Protein AF-A0A7W8XEF9-F1 (afdb_monomer_lite)

Structure (mmCIF, N/CA/C/O backbone):
data_AF-A0A7W8XEF9-F1
#
_entry.id   AF-A0A7W8XEF9-F1
#
loop_
_atom_site.group_PDB
_atom_site.id
_atom_site.type_symbol
_atom_site.label_atom_id
_atom_site.label_alt_id
_atom_site.label_comp_id
_atom_site.label_asym_id
_atom_site.label_entity_id
_atom_site.label_seq_id
_atom_site.pdbx_PDB_ins_code
_atom_site.Cartn_x
_atom_site.Cartn_y
_atom_site.Cartn_z
_atom_site.occupancy
_atom_site.B_iso_or_equiv
_atom_site.auth_seq_id
_atom_site.auth_comp_id
_atom_site.auth_asym_id
_atom_site.auth_atom_id
_atom_site.pdbx_PDB_model_num
ATOM 1 N N . MET A 1 1 ? -6.644 -8.218 12.795 1.00 73.19 1 MET A N 1
ATOM 2 C CA . MET A 1 1 ? -5.282 -7.938 13.320 1.00 73.19 1 MET A CA 1
ATOM 3 C C . MET A 1 1 ? -5.397 -7.447 14.759 1.00 73.19 1 MET A C 1
ATOM 5 O O . MET A 1 1 ? -6.489 -7.060 15.150 1.00 73.19 1 MET A O 1
ATOM 9 N N . LYS A 1 2 ? -4.319 -7.464 15.556 1.00 82.94 2 LYS A N 1
ATOM 10 C CA . LYS A 1 2 ? -4.338 -6.844 16.897 1.00 82.94 2 LYS A CA 1
ATOM 11 C C . LYS A 1 2 ? -4.529 -5.327 16.775 1.00 82.94 2 LYS A C 1
ATOM 13 O O . LYS A 1 2 ? -4.060 -4.739 15.799 1.00 82.94 2 LYS A O 1
ATOM 18 N N . THR A 1 3 ? -5.197 -4.700 17.738 1.00 85.69 3 THR A N 1
ATOM 19 C CA . THR A 1 3 ? -5.260 -3.235 17.854 1.00 85.69 3 THR A CA 1
ATOM 20 C C . THR A 1 3 ? -3.845 -2.657 17.877 1.00 85.69 3 THR A C 1
ATOM 22 O O . THR A 1 3 ? -2.956 -3.233 18.508 1.00 85.69 3 THR A O 1
ATOM 25 N N . ASN A 1 4 ? -3.621 -1.546 17.173 1.00 86.94 4 ASN A N 1
ATOM 26 C CA . ASN A 1 4 ? -2.312 -0.914 16.961 1.00 86.94 4 ASN A CA 1
ATOM 27 C C . ASN A 1 4 ? -1.283 -1.758 16.189 1.00 86.94 4 ASN A C 1
ATOM 29 O O . ASN A 1 4 ? -0.099 -1.432 16.198 1.00 86.94 4 ASN A O 1
ATOM 33 N N . ALA A 1 5 ? -1.699 -2.832 15.514 1.00 91.31 5 ALA A N 1
ATOM 34 C CA . ALA A 1 5 ? -0.819 -3.510 14.571 1.00 91.31 5 ALA A CA 1
ATOM 35 C C . ALA A 1 5 ? -0.572 -2.630 13.339 1.00 91.31 5 ALA A C 1
ATOM 37 O O . ALA A 1 5 ? -1.479 -1.935 12.878 1.00 91.31 5 ALA A O 1
ATOM 38 N N . TYR A 1 6 ? 0.635 -2.720 12.790 1.00 93.94 6 TYR A N 1
ATOM 39 C CA . TYR A 1 6 ? 1.008 -2.055 11.548 1.00 93.94 6 TYR A CA 1
ATOM 40 C C . TYR A 1 6 ? 1.042 -3.067 10.402 1.00 93.94 6 TYR A C 1
ATOM 42 O O . TYR A 1 6 ? 1.480 -4.205 10.582 1.00 93.94 6 TYR A O 1
ATOM 50 N N . LEU A 1 7 ? 0.570 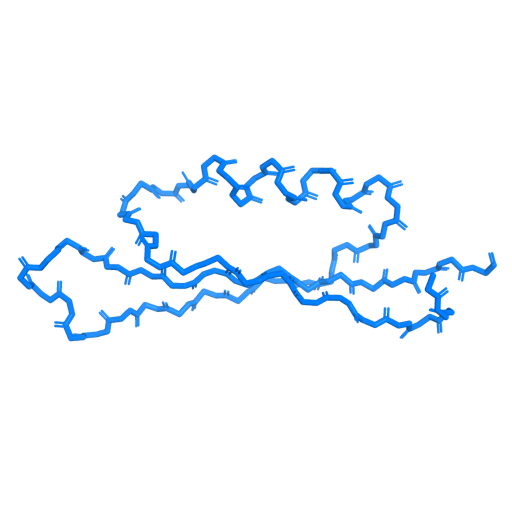-2.647 9.234 1.00 93.50 7 LEU A N 1
ATOM 51 C CA . LEU A 1 7 ? 0.699 -3.352 7.966 1.00 93.50 7 LEU A CA 1
ATOM 52 C C . LEU A 1 7 ? 1.530 -2.475 7.032 1.00 93.50 7 LEU A C 1
ATOM 54 O O . LEU A 1 7 ? 1.215 -1.303 6.845 1.00 93.50 7 LEU A O 1
ATOM 58 N N . VAL A 1 8 ? 2.576 -3.051 6.448 1.00 93.88 8 VAL A N 1
ATOM 59 C CA . VAL A 1 8 ? 3.367 -2.401 5.401 1.00 93.88 8 VAL A CA 1
ATOM 60 C C . VAL A 1 8 ? 3.092 -3.131 4.098 1.00 93.88 8 VAL A C 1
ATOM 62 O O . VAL A 1 8 ? 3.272 -4.346 4.022 1.00 93.88 8 VAL A O 1
ATOM 65 N N . VAL A 1 9 ? 2.643 -2.393 3.090 1.00 93.38 9 VAL A N 1
ATOM 66 C CA . VAL 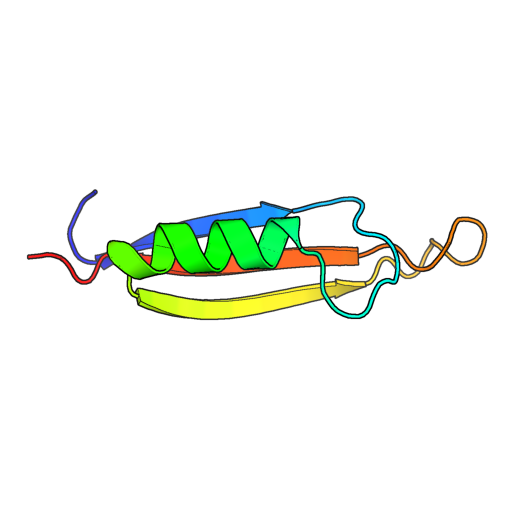A 1 9 ? 2.439 -2.908 1.735 1.00 93.38 9 VAL A CA 1
ATOM 67 C C . VAL A 1 9 ? 3.527 -2.345 0.851 1.00 93.38 9 VAL A C 1
ATOM 69 O O . VAL A 1 9 ? 3.582 -1.136 0.655 1.00 93.38 9 VAL A O 1
ATOM 72 N N . GLN A 1 10 ? 4.383 -3.225 0.344 1.00 92.88 10 GLN A N 1
ATOM 73 C CA . GLN A 1 10 ? 5.497 -2.887 -0.532 1.00 92.88 10 GLN A CA 1
ATOM 74 C C . GLN A 1 10 ? 5.149 -3.274 -1.970 1.00 92.88 10 GLN A C 1
ATOM 76 O O . GLN A 1 10 ? 4.779 -4.419 -2.234 1.00 92.88 10 GLN A O 1
ATOM 81 N N . ALA A 1 11 ? 5.280 -2.321 -2.888 1.00 90.56 11 ALA A N 1
ATOM 82 C CA . ALA A 1 11 ? 5.179 -2.535 -4.323 1.00 90.56 11 ALA A CA 1
ATOM 83 C C . ALA A 1 11 ? 6.514 -2.167 -4.980 1.00 90.56 11 ALA A C 1
ATOM 85 O O . ALA A 1 11 ? 6.941 -1.013 -4.924 1.00 90.56 11 ALA A O 1
ATOM 86 N N . ASP A 1 12 ? 7.163 -3.159 -5.587 1.00 88.62 12 ASP A N 1
ATOM 87 C CA . ASP A 1 12 ? 8.487 -3.038 -6.204 1.00 88.62 12 ASP A CA 1
ATOM 88 C C . ASP A 1 12 ? 8.414 -2.969 -7.730 1.00 88.62 12 ASP A C 1
ATOM 90 O O . ASP A 1 12 ? 7.409 -3.340 -8.340 1.00 88.62 12 ASP A O 1
ATOM 94 N N . ASN A 1 13 ? 9.532 -2.573 -8.350 1.00 82.81 13 ASN A N 1
ATOM 95 C CA . ASN A 1 13 ? 9.699 -2.495 -9.806 1.00 82.81 13 ASN A CA 1
ATOM 96 C C . ASN A 1 13 ? 8.656 -1.604 -10.494 1.00 82.81 13 ASN A C 1
ATOM 98 O O . ASN A 1 13 ? 8.310 -1.832 -11.655 1.00 82.81 13 ASN A O 1
ATOM 102 N N . LEU A 1 14 ? 8.168 -0.584 -9.790 1.00 85.94 14 LEU A N 1
ATOM 103 C CA . LEU A 1 14 ? 7.283 0.407 -10.376 1.00 85.94 14 LEU A CA 1
ATOM 104 C C . LEU A 1 14 ? 8.080 1.249 -11.367 1.00 85.94 14 LEU A C 1
ATOM 106 O O . LEU A 1 14 ? 9.232 1.598 -11.115 1.00 85.94 14 LEU A O 1
ATOM 110 N N . THR A 1 15 ? 7.472 1.540 -12.509 1.00 81.19 15 THR A N 1
ATOM 111 C CA . THR A 1 15 ? 8.044 2.381 -13.559 1.00 81.19 15 THR A CA 1
ATOM 112 C C . THR A 1 15 ? 7.385 3.753 -13.525 1.00 81.19 15 THR A C 1
ATOM 114 O O . THR A 1 15 ? 6.300 3.913 -12.978 1.00 81.19 15 THR A O 1
ATOM 117 N N . ASN A 1 16 ? 8.076 4.741 -14.089 1.00 65.94 16 ASN A N 1
ATOM 118 C CA . ASN A 1 16 ? 7.910 6.182 -13.879 1.00 65.94 16 ASN A CA 1
ATOM 119 C C . ASN A 1 16 ? 6.581 6.836 -14.348 1.00 65.94 16 ASN A C 1
ATOM 121 O O . ASN A 1 16 ? 6.579 7.985 -14.797 1.00 65.94 16 ASN A O 1
ATOM 125 N N . GLU A 1 17 ? 5.449 6.145 -14.261 1.00 65.62 17 GLU A N 1
ATOM 126 C CA . GLU A 1 17 ? 4.134 6.779 -14.242 1.00 65.62 17 GLU A CA 1
ATOM 127 C C . GLU A 1 17 ? 3.969 7.449 -12.869 1.00 65.62 17 GLU A C 1
ATOM 129 O O . GLU A 1 17 ? 4.155 6.810 -11.838 1.00 65.62 17 GLU A O 1
ATOM 134 N N . GLN A 1 18 ? 3.672 8.754 -12.841 1.00 62.47 18 GLN A N 1
ATOM 135 C CA . GLN A 1 18 ? 3.618 9.581 -11.615 1.00 62.47 18 GLN A CA 1
ATOM 136 C C . GLN A 1 18 ? 2.744 8.996 -10.490 1.00 62.47 18 GLN A C 1
ATOM 138 O O . GLN A 1 18 ? 2.868 9.402 -9.338 1.00 62.47 18 GLN A O 1
ATOM 143 N N . VAL A 1 19 ? 1.853 8.065 -10.830 1.00 66.44 19 VAL A N 1
ATOM 144 C CA . VAL A 1 19 ? 0.998 7.317 -9.918 1.00 66.44 19 VAL A CA 1
ATOM 145 C C . VAL A 1 19 ? 0.932 5.885 -10.433 1.00 66.44 19 VAL A C 1
ATOM 147 O O . VAL A 1 19 ? 0.535 5.674 -11.575 1.00 66.44 19 VAL A O 1
ATOM 150 N N . SER A 1 20 ? 1.273 4.905 -9.595 1.00 80.88 20 SER A N 1
ATOM 151 C CA . SER A 1 20 ? 1.025 3.493 -9.899 1.00 80.88 20 SER A CA 1
ATOM 152 C C . SER A 1 20 ? -0.440 3.157 -9.585 1.00 80.88 20 SER A C 1
ATOM 154 O O . SER A 1 20 ? -0.813 3.192 -8.405 1.00 80.88 20 SER A O 1
ATOM 156 N N . PRO A 1 21 ? -1.285 2.801 -10.579 1.00 86.06 21 PRO A N 1
ATOM 157 C CA . PRO A 1 21 ? -2.679 2.423 -10.328 1.00 86.06 21 PRO A CA 1
ATOM 158 C C . PRO A 1 21 ? -2.802 1.266 -9.331 1.00 86.06 21 PRO A C 1
ATOM 160 O O . PRO A 1 21 ? -3.701 1.260 -8.499 1.00 86.06 21 PRO A O 1
ATOM 163 N N . LEU A 1 22 ? -1.839 0.336 -9.342 1.00 87.00 22 LEU A N 1
ATOM 164 C CA . LEU A 1 22 ? -1.777 -0.773 -8.391 1.00 87.00 22 LEU A CA 1
ATOM 165 C C . LEU A 1 22 ? -1.656 -0.283 -6.943 1.00 87.00 22 LEU A C 1
ATOM 167 O O . LEU A 1 22 ? -2.360 -0.771 -6.062 1.00 87.00 22 LEU A O 1
ATOM 171 N N . VAL A 1 23 ? -0.761 0.674 -6.687 1.00 89.50 23 VAL A N 1
ATOM 172 C CA . VAL A 1 23 ? -0.557 1.199 -5.330 1.00 89.50 23 VAL A CA 1
ATOM 173 C C . VAL A 1 23 ? -1.764 2.012 -4.882 1.00 89.50 23 VAL A C 1
ATOM 175 O O . VAL A 1 23 ? -2.175 1.909 -3.727 1.00 89.50 23 VAL A O 1
ATOM 178 N N . TRP A 1 24 ? -2.384 2.749 -5.805 1.00 89.25 24 TRP A N 1
ATOM 179 C CA . TRP A 1 24 ? -3.634 3.455 -5.544 1.00 89.25 24 TRP A CA 1
ATOM 180 C C . TRP A 1 24 ? -4.770 2.501 -5.155 1.00 89.25 24 TRP A C 1
ATOM 182 O O . TRP A 1 24 ? -5.430 2.711 -4.136 1.00 89.25 24 TRP A O 1
ATOM 192 N N . ASP A 1 25 ? -4.975 1.430 -5.922 1.00 91.88 25 ASP A N 1
ATOM 193 C CA . ASP A 1 25 ? -6.039 0.456 -5.678 1.00 91.88 25 ASP A CA 1
ATOM 194 C C . ASP A 1 25 ? -5.831 -0.295 -4.355 1.00 91.88 25 ASP A C 1
ATOM 196 O O . ASP A 1 25 ? -6.773 -0.442 -3.571 1.00 91.88 25 ASP A O 1
ATOM 200 N N . LEU A 1 26 ? -4.589 -0.698 -4.053 1.00 91.56 26 LEU A N 1
ATOM 201 C CA . LEU A 1 26 ? -4.223 -1.283 -2.758 1.00 91.56 26 LEU A CA 1
ATOM 202 C C . LEU A 1 26 ? -4.468 -0.299 -1.613 1.00 91.56 26 LEU A C 1
ATOM 204 O O . LEU A 1 26 ? -5.038 -0.667 -0.583 1.00 91.56 26 LEU A O 1
ATOM 208 N N . GLY A 1 27 ? -4.067 0.958 -1.808 1.00 93.12 27 GLY A N 1
ATOM 209 C CA . GLY A 1 27 ? -4.246 2.017 -0.830 1.00 93.12 27 GLY A CA 1
ATOM 210 C C . GLY A 1 27 ? -5.718 2.255 -0.508 1.00 93.12 27 GLY A C 1
ATOM 211 O O . GLY A 1 27 ? -6.102 2.320 0.663 1.00 93.12 27 GLY A O 1
ATOM 212 N N . ARG A 1 28 ? -6.557 2.309 -1.545 1.00 94.12 28 ARG A N 1
ATOM 213 C CA . ARG A 1 28 ? -8.006 2.477 -1.426 1.00 94.12 28 ARG A CA 1
ATOM 214 C C . ARG A 1 28 ? -8.657 1.305 -0.697 1.00 94.12 28 ARG A C 1
ATOM 216 O O . ARG A 1 28 ? -9.404 1.546 0.245 1.00 94.12 28 ARG A O 1
ATOM 223 N N . ALA A 1 29 ? -8.358 0.069 -1.095 1.00 94.19 29 ALA A N 1
ATOM 224 C CA . ALA A 1 29 ? -8.956 -1.124 -0.496 1.00 94.19 29 ALA A CA 1
ATOM 225 C C . ALA A 1 29 ? -8.601 -1.276 0.994 1.00 94.19 29 ALA A C 1
ATOM 227 O O . ALA A 1 29 ? -9.449 -1.625 1.810 1.00 94.19 29 ALA A O 1
ATOM 228 N N . LEU A 1 30 ? -7.356 -0.979 1.377 1.00 92.12 30 LEU A N 1
ATOM 229 C CA . LEU A 1 30 ? -6.916 -1.090 2.772 1.00 92.12 30 LEU A CA 1
ATOM 230 C C . LEU A 1 30 ? -7.418 0.052 3.653 1.00 92.12 30 LEU A C 1
ATOM 232 O O . LEU A 1 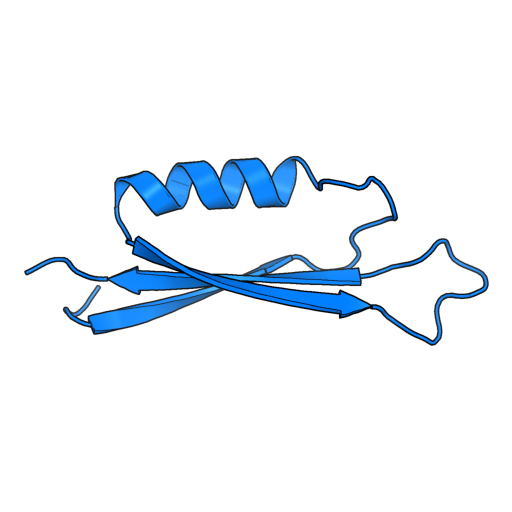30 ? -7.646 -0.157 4.845 1.00 92.12 30 LEU A O 1
ATOM 236 N N . SER A 1 31 ? -7.654 1.227 3.069 1.00 93.25 31 SER A N 1
ATOM 237 C CA . SER A 1 31 ? -8.226 2.374 3.782 1.00 93.25 31 SER A CA 1
ATOM 238 C C . SER A 1 31 ? -9.671 2.144 4.249 1.00 93.25 31 SER A C 1
ATOM 240 O O . SER A 1 31 ? -10.157 2.884 5.099 1.00 93.25 31 SER A O 1
ATOM 242 N N . GLU A 1 32 ? -10.363 1.117 3.739 1.00 93.06 32 GLU A N 1
ATOM 243 C CA . GLU A 1 32 ? -11.699 0.729 4.219 1.00 93.06 32 GLU A CA 1
ATOM 244 C C . GLU A 1 32 ? -11.667 0.099 5.621 1.00 93.06 32 GLU A C 1
ATOM 246 O O . GLU A 1 32 ? -12.670 0.121 6.335 1.00 93.06 32 GLU A O 1
ATOM 251 N N . VAL A 1 33 ? -10.525 -0.471 6.024 1.00 91.38 33 VAL A N 1
ATOM 252 C CA . VAL A 1 33 ? -10.393 -1.273 7.254 1.00 91.38 33 VAL A CA 1
ATOM 253 C C . VAL A 1 33 ? -9.243 -0.837 8.164 1.00 91.38 33 VAL A C 1
ATOM 255 O O . VAL A 1 33 ? -9.203 -1.229 9.330 1.00 91.38 33 VAL A O 1
ATOM 258 N N . MET A 1 34 ? -8.296 -0.044 7.661 1.00 93.75 34 MET A N 1
ATOM 259 C CA . MET A 1 34 ? -7.132 0.449 8.398 1.00 93.75 34 MET A CA 1
ATOM 260 C C . MET A 1 34 ? -6.874 1.924 8.082 1.00 93.75 34 MET A C 1
ATOM 262 O O . MET A 1 34 ? -7.268 2.437 7.041 1.00 93.75 34 MET A O 1
ATOM 266 N N . THR A 1 35 ? -6.174 2.620 8.975 1.00 94.75 35 THR A N 1
ATOM 267 C CA . THR A 1 35 ? -5.803 4.026 8.780 1.00 94.75 35 THR A CA 1
ATOM 268 C C . THR A 1 35 ? -4.455 4.112 8.071 1.00 94.75 35 THR A C 1
ATOM 270 O O . THR A 1 35 ? -3.484 3.531 8.552 1.00 94.75 35 THR A O 1
ATOM 273 N N . LEU A 1 36 ? -4.377 4.827 6.945 1.00 95.00 36 LEU A N 1
ATOM 274 C CA . LEU A 1 36 ? -3.100 5.142 6.299 1.00 95.00 36 LEU A CA 1
ATOM 275 C C . LEU A 1 36 ? -2.325 6.142 7.173 1.00 95.00 36 LEU A C 1
ATOM 277 O O . LEU A 1 36 ? -2.798 7.248 7.419 1.00 95.00 36 LEU A O 1
ATOM 281 N N . GLU A 1 37 ? -1.147 5.747 7.649 1.00 95.12 37 GLU A N 1
ATOM 282 C CA . GLU A 1 37 ? -0.273 6.566 8.504 1.00 95.12 37 GLU A CA 1
ATOM 283 C C . GLU A 1 37 ? 0.849 7.238 7.713 1.00 95.12 37 GLU A C 1
ATOM 285 O O . GLU A 1 37 ? 1.358 8.282 8.116 1.00 95.12 37 GLU A O 1
ATOM 290 N N . GLY A 1 38 ? 1.266 6.641 6.597 1.00 93.56 38 GLY A N 1
ATOM 291 C CA . GLY A 1 38 ? 2.363 7.186 5.819 1.00 93.56 38 GLY A CA 1
ATOM 292 C C . GLY A 1 38 ? 2.642 6.437 4.531 1.00 93.56 38 GLY A C 1
ATOM 293 O O . GLY A 1 38 ? 2.171 5.323 4.300 1.00 93.56 38 GLY A O 1
ATOM 294 N N . GLU A 1 39 ? 3.456 7.083 3.713 1.00 93.19 39 GLU A N 1
ATOM 295 C CA . GLU A 1 39 ? 3.909 6.608 2.420 1.00 93.19 39 GLU A CA 1
ATOM 296 C C . GLU A 1 39 ? 5.419 6.833 2.324 1.00 93.19 39 GLU A C 1
ATOM 298 O O . GLU A 1 39 ? 5.925 7.892 2.701 1.00 93.19 39 GLU A O 1
ATOM 303 N N . ILE A 1 40 ? 6.145 5.824 1.848 1.00 91.44 40 ILE A N 1
ATOM 304 C CA . ILE A 1 40 ? 7.593 5.877 1.645 1.00 91.44 40 ILE A CA 1
ATOM 305 C C . ILE A 1 40 ? 7.871 5.509 0.193 1.00 91.44 40 ILE A C 1
ATOM 307 O O . ILE A 1 40 ? 7.468 4.443 -0.266 1.00 91.44 40 ILE A O 1
ATOM 311 N N . MET A 1 41 ? 8.593 6.372 -0.513 1.00 89.00 41 MET A N 1
ATOM 312 C CA . MET A 1 41 ? 9.022 6.135 -1.888 1.00 89.00 41 MET A CA 1
ATOM 313 C C . MET A 1 41 ? 10.544 6.030 -1.932 1.00 89.00 41 MET A C 1
ATOM 315 O O . MET A 1 41 ? 11.250 6.910 -1.438 1.00 89.00 41 MET A O 1
ATOM 319 N N . VAL A 1 42 ? 11.048 4.944 -2.511 1.00 87.50 42 VAL A N 1
ATOM 320 C CA . VAL A 1 42 ? 12.478 4.673 -2.658 1.00 87.50 42 VAL A CA 1
ATOM 321 C C . VAL A 1 42 ? 12.796 4.589 -4.142 1.00 87.50 42 VAL A C 1
ATOM 323 O O . VAL A 1 42 ? 12.420 3.631 -4.812 1.00 87.50 42 VAL A O 1
ATOM 326 N N . ASN A 1 43 ? 13.497 5.598 -4.652 1.00 84.12 43 ASN A N 1
ATOM 327 C CA . ASN A 1 43 ? 13.971 5.608 -6.033 1.00 84.12 43 ASN A CA 1
ATOM 328 C C . ASN A 1 43 ? 15.234 4.752 -6.153 1.00 84.12 43 ASN A C 1
ATOM 330 O O . ASN A 1 43 ? 16.180 4.922 -5.381 1.00 84.12 43 ASN A O 1
ATOM 334 N N . CYS A 1 44 ? 15.275 3.856 -7.136 1.00 76.19 44 CYS A N 1
ATOM 335 C CA . CYS A 1 44 ? 16.468 3.075 -7.436 1.00 76.19 44 CYS A CA 1
ATOM 336 C C . CYS A 1 44 ? 17.455 3.941 -8.231 1.00 76.19 44 CYS A C 1
ATOM 338 O O . CYS A 1 44 ? 17.271 4.166 -9.425 1.00 76.19 44 CYS A O 1
ATOM 340 N N . SER A 1 45 ? 18.519 4.410 -7.576 1.00 67.44 45 SER A N 1
ATOM 341 C CA . SER A 1 45 ? 19.548 5.270 -8.180 1.00 67.44 45 SER A CA 1
ATOM 342 C C . SER A 1 45 ? 20.399 4.586 -9.259 1.00 67.44 45 SER A C 1
ATOM 344 O O . SER A 1 45 ? 21.022 5.274 -10.054 1.00 67.44 45 SER A O 1
ATOM 346 N N . GLU A 1 46 ? 20.405 3.253 -9.332 1.00 64.50 46 GLU A N 1
ATOM 347 C CA . GLU A 1 46 ? 21.156 2.491 -10.347 1.00 64.50 46 GLU A CA 1
ATOM 348 C C . GLU A 1 46 ? 20.381 2.293 -11.668 1.00 64.50 46 GLU A C 1
ATOM 350 O O . GLU A 1 46 ? 20.883 1.678 -12.605 1.00 64.50 46 GLU A O 1
ATOM 355 N N . ALA A 1 47 ? 19.144 2.791 -11.768 1.00 58.34 47 ALA A N 1
ATOM 356 C CA . ALA A 1 47 ? 18.237 2.496 -12.879 1.00 58.34 47 ALA A CA 1
ATOM 357 C C . ALA A 1 47 ? 18.338 3.471 -14.074 1.00 58.34 47 ALA A C 1
ATOM 359 O O . ALA 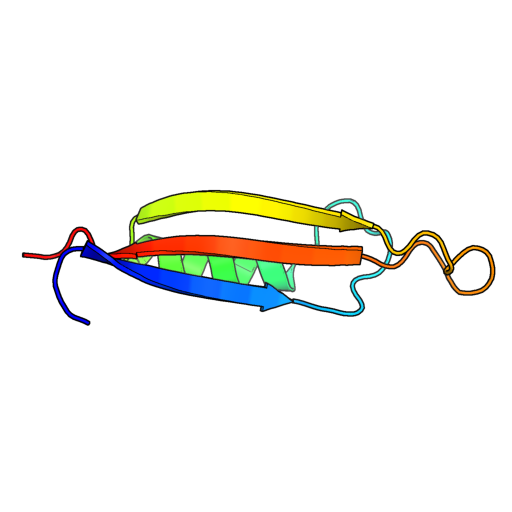A 1 47 ? 17.352 3.624 -14.798 1.00 58.34 47 ALA A O 1
ATOM 360 N N . GLU A 1 48 ? 19.493 4.103 -14.316 1.00 55.59 48 GLU A N 1
ATOM 361 C CA . GLU A 1 48 ? 19.665 5.072 -15.419 1.00 55.59 48 GLU A CA 1
ATOM 362 C C . GLU A 1 48 ? 19.406 4.457 -16.813 1.00 55.59 48 GLU A C 1
ATOM 364 O O . GLU A 1 48 ? 18.938 5.152 -17.711 1.00 55.59 48 GLU A O 1
ATOM 369 N N . GLU A 1 49 ? 19.603 3.142 -16.990 1.00 57.16 49 GLU A N 1
ATOM 370 C CA . GLU A 1 49 ? 19.381 2.456 -18.277 1.00 57.16 49 GLU A CA 1
ATOM 371 C C . GLU A 1 49 ? 17.998 1.790 -18.430 1.00 57.16 49 GLU A C 1
ATOM 373 O O . GLU A 1 49 ? 17.620 1.412 -19.538 1.00 57.16 49 GLU A O 1
ATOM 378 N N . SER A 1 50 ? 17.215 1.629 -17.352 1.00 56.25 50 SER A N 1
ATOM 379 C CA . SER A 1 50 ? 16.015 0.759 -17.358 1.00 56.25 50 SER A CA 1
ATOM 380 C C . SER A 1 50 ? 14.678 1.459 -17.090 1.00 56.25 50 SER A C 1
ATOM 382 O O . SER A 1 50 ? 13.658 0.787 -16.915 1.00 56.25 50 SER A O 1
ATOM 384 N N . GLY A 1 51 ? 14.677 2.794 -17.126 1.00 62.22 51 GLY A N 1
ATOM 385 C CA . GLY A 1 51 ? 13.518 3.630 -16.828 1.00 62.22 51 GLY A CA 1
ATOM 386 C C . GLY A 1 51 ? 13.307 3.717 -15.322 1.00 62.22 51 GLY A C 1
ATOM 387 O O . GLY A 1 51 ? 12.926 2.727 -14.715 1.00 62.22 51 GLY A O 1
ATOM 388 N N . ASN A 1 52 ? 13.584 4.892 -14.747 1.00 68.69 52 ASN A N 1
ATOM 389 C CA . ASN A 1 52 ? 13.452 5.262 -13.330 1.00 68.69 52 ASN A CA 1
ATOM 390 C C . ASN A 1 52 ? 12.515 4.336 -12.536 1.00 68.69 52 ASN A C 1
ATOM 392 O O . ASN A 1 52 ? 11.295 4.525 -12.521 1.00 68.69 52 ASN A O 1
ATOM 396 N N . ARG A 1 53 ? 13.107 3.302 -11.929 1.00 81.88 53 ARG A N 1
ATOM 397 C CA . ARG A 1 53 ? 12.383 2.331 -11.115 1.00 81.88 53 ARG A CA 1
ATOM 398 C C . ARG A 1 53 ? 12.284 2.835 -9.693 1.00 81.88 53 ARG A C 1
ATOM 400 O O . ARG A 1 53 ? 13.231 3.433 -9.177 1.00 81.88 53 ARG A O 1
ATOM 407 N N . PHE A 1 54 ? 11.170 2.537 -9.050 1.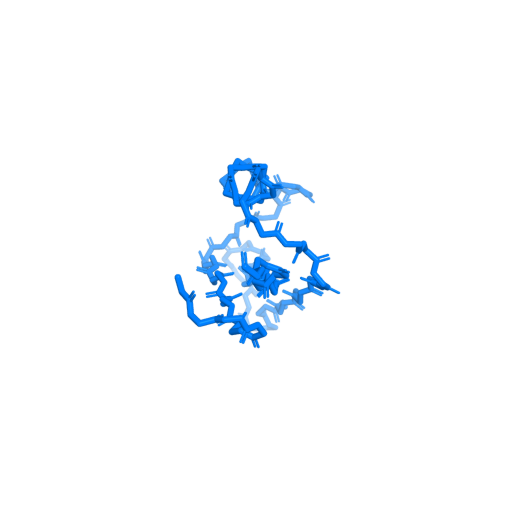00 86.38 54 PHE A N 1
ATOM 408 C CA . PHE A 1 54 ? 10.994 2.841 -7.643 1.00 86.38 54 PHE A CA 1
ATOM 409 C C . PHE A 1 54 ? 10.236 1.736 -6.915 1.00 86.38 54 PHE A C 1
ATOM 411 O O . PHE A 1 54 ? 9.510 0.933 -7.509 1.00 86.38 54 PHE A O 1
ATOM 418 N N . THR A 1 55 ? 10.434 1.716 -5.605 1.00 89.81 55 THR A N 1
ATOM 419 C CA . THR A 1 55 ? 9.623 0.968 -4.653 1.00 89.81 55 THR A CA 1
ATOM 420 C C . THR A 1 55 ? 8.741 1.958 -3.907 1.00 89.81 55 THR A C 1
ATOM 422 O O . THR A 1 55 ? 9.211 3.006 -3.459 1.00 89.81 55 THR A O 1
ATOM 425 N N . GLN A 1 56 ? 7.464 1.625 -3.755 1.00 91.31 56 GLN A N 1
ATOM 426 C CA . GLN A 1 56 ? 6.506 2.413 -2.987 1.00 91.31 56 GLN A CA 1
ATOM 427 C C . GLN A 1 56 ? 5.952 1.561 -1.849 1.00 91.31 56 GLN A C 1
ATOM 429 O O . GLN A 1 56 ? 5.487 0.439 -2.062 1.00 91.31 56 GLN A O 1
ATOM 434 N N . CYS A 1 57 ? 6.010 2.099 -0.636 1.00 92.81 57 CYS A N 1
ATOM 435 C CA . CYS A 1 57 ? 5.539 1.448 0.574 1.00 92.81 57 CYS A CA 1
ATOM 436 C C . CYS A 1 57 ? 4.408 2.263 1.201 1.00 92.81 57 CYS A C 1
ATOM 438 O O . CYS A 1 57 ? 4.593 3.438 1.517 1.00 92.81 57 CYS A O 1
ATOM 440 N N . LEU A 1 58 ? 3.267 1.622 1.447 1.00 94.81 58 LEU A N 1
ATOM 441 C CA . LEU A 1 58 ? 2.153 2.190 2.204 1.00 94.81 58 LEU A CA 1
ATOM 442 C C . LEU A 1 58 ? 2.142 1.611 3.618 1.00 94.81 58 LEU A C 1
ATOM 444 O O . LEU A 1 58 ? 2.195 0.391 3.797 1.00 94.81 58 LEU A O 1
ATOM 448 N N . VAL A 1 59 ? 2.056 2.480 4.622 1.00 95.25 59 VAL A N 1
ATOM 449 C CA . VAL A 1 59 ? 2.024 2.101 6.036 1.00 95.25 59 VAL A CA 1
ATOM 450 C C . VAL A 1 59 ? 0.622 2.317 6.577 1.00 95.25 59 VAL A C 1
ATOM 452 O O . VAL A 1 59 ? 0.138 3.444 6.655 1.00 95.25 59 VAL A O 1
ATOM 455 N N . PHE A 1 60 ? -0.014 1.232 7.000 1.00 95.56 60 PHE A N 1
ATOM 456 C CA . PHE A 1 60 ? -1.337 1.240 7.602 1.00 95.56 60 PHE A CA 1
ATOM 457 C C . PHE A 1 60 ? -1.264 0.867 9.074 1.00 95.56 60 PHE A C 1
ATOM 459 O O . PHE A 1 60 ? -0.536 -0.048 9.464 1.00 95.56 60 PHE A O 1
ATOM 466 N N . ARG A 1 61 ? -2.087 1.514 9.893 1.00 94.81 61 ARG A N 1
ATOM 467 C CA . ARG A 1 61 ? -2.304 1.163 11.292 1.00 94.81 61 ARG A CA 1
ATOM 468 C C . ARG A 1 61 ? -3.708 0.630 11.491 1.00 94.81 61 ARG A C 1
ATOM 470 O O . ARG A 1 61 ? -4.698 1.234 11.081 1.00 94.81 61 ARG A O 1
ATOM 477 N N . ASN A 1 62 ? -3.794 -0.497 12.186 1.00 91.44 62 ASN A N 1
ATOM 478 C CA . ASN A 1 62 ? -5.057 -1.007 12.677 1.00 91.44 62 ASN A CA 1
ATOM 479 C C . ASN A 1 62 ? -5.489 -0.170 13.884 1.00 91.44 62 ASN A C 1
ATOM 481 O O . ASN A 1 62 ? -4.979 -0.354 14.992 1.00 91.44 62 ASN A O 1
ATOM 485 N N . THR A 1 63 ? -6.427 0.740 13.665 1.00 82.62 63 THR A N 1
ATOM 486 C CA . THR A 1 63 ? -7.075 1.521 14.723 1.00 82.62 63 THR A CA 1
ATOM 487 C C . THR A 1 63 ? -8.279 0.792 15.328 1.00 82.62 63 THR A C 1
ATOM 489 O O . THR A 1 63 ? -8.855 1.278 16.297 1.00 82.62 63 THR A O 1
ATOM 492 N N . GLY A 1 64 ? -8.614 -0.401 14.817 1.00 70.88 64 GLY A N 1
ATOM 493 C CA . GLY A 1 64 ? -9.707 -1.235 15.305 1.00 70.88 64 GLY A CA 1
ATOM 494 C C . GLY A 1 64 ? -9.503 -1.709 16.745 1.00 70.88 64 GLY A C 1
ATOM 495 O O . GLY A 1 64 ? -8.536 -2.423 17.048 1.00 70.88 64 GLY A O 1
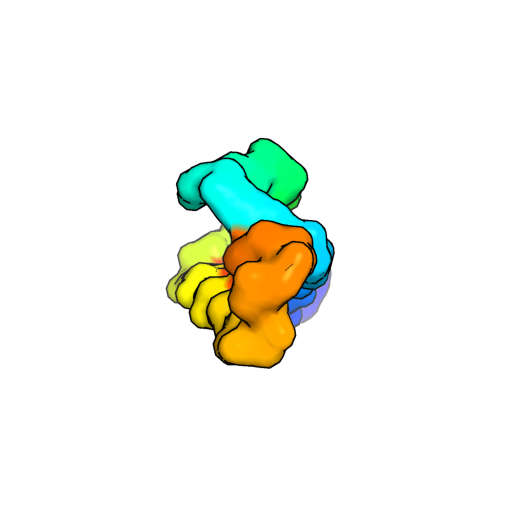ATOM 496 N N . GLY A 1 65 ? -10.434 -1.294 17.605 1.00 54.75 65 GLY A N 1
ATOM 497 C CA . GLY A 1 65 ? -10.780 -1.934 18.876 1.00 54.75 65 GLY A CA 1
ATOM 498 C C . GLY A 1 65 ? -11.848 -3.002 18.687 1.00 54.75 65 GLY A C 1
ATOM 499 O O . GLY A 1 65 ? -12.579 -2.930 17.674 1.00 54.75 65 GLY A O 1
#

Foldseek 3Di:
DDAFDKDKDKDWFDAPPVDDVVVVVVVVVVVVQWAFPDKDKAWDPVCPPPGTTIMIMTMTTGNDD

Organism: NCBI:txid1138194

Radius of gyration: 13.66 Å; chains: 1; bounding box: 33×18×37 Å

Sequence (65 aa):
MKTNAYLVVQADNLTNEQVSPLVWDLGRALSEVMTLEGEIMVNCSEAEESGNRFTQCLVFRNTGG

pLDDT: mean 83.86, std 12.27, range [54.75, 95.56]

Secondary structure (DSSP, 8-state):
--TT-EEEEEEEEE-S-SS-HHHHHHHHHHHTTSEEEEEEEEE-TT-TTT---EEEEEEEE----